Protein AF-A0A6A5RLC4-F1 (afdb_monomer)

Structure (mmCIF, N/CA/C/O backbone):
data_AF-A0A6A5RLC4-F1
#
_entry.id   AF-A0A6A5RLC4-F1
#
loop_
_atom_site.group_PDB
_atom_site.id
_atom_site.type_symbol
_atom_site.label_atom_id
_atom_site.label_alt_id
_atom_site.label_comp_id
_atom_site.label_asym_id
_atom_site.label_entity_id
_atom_site.label_seq_id
_atom_site.pdbx_PDB_ins_code
_atom_site.Cartn_x
_atom_site.Cartn_y
_atom_site.Cartn_z
_atom_site.occupancy
_atom_site.B_iso_or_equiv
_atom_site.auth_seq_id
_atom_site.auth_comp_id
_atom_site.auth_asym_id
_atom_site.auth_atom_id
_atom_site.pdbx_PDB_model_num
ATOM 1 N N . ASN A 1 1 ? 39.754 2.446 -68.067 1.00 43.38 1 ASN A N 1
ATOM 2 C CA . ASN A 1 1 ? 39.646 1.094 -67.488 1.00 43.38 1 ASN A CA 1
ATOM 3 C C . ASN A 1 1 ? 40.514 1.040 -66.242 1.00 43.38 1 ASN A C 1
ATOM 5 O O . ASN A 1 1 ? 41.717 0.990 -66.411 1.00 43.38 1 ASN A O 1
ATOM 9 N N . VAL A 1 2 ? 39.927 1.192 -65.053 1.00 42.09 2 VAL A N 1
ATOM 10 C CA . VAL A 1 2 ? 40.153 0.387 -63.834 1.00 42.09 2 VAL A CA 1
ATOM 11 C C . VAL A 1 2 ? 39.130 0.915 -62.820 1.00 42.09 2 VAL A C 1
ATOM 13 O O . VAL A 1 2 ? 39.247 2.024 -62.306 1.00 42.09 2 VAL A O 1
ATOM 16 N N . LEU A 1 3 ? 38.068 0.136 -62.619 1.00 46.50 3 LEU A N 1
ATOM 17 C CA . LEU A 1 3 ? 37.091 0.307 -61.548 1.00 46.50 3 LEU A CA 1
ATOM 18 C C . LEU A 1 3 ? 37.737 -0.162 -60.238 1.00 46.50 3 LEU A C 1
ATOM 20 O O . LEU A 1 3 ? 37.996 -1.355 -60.087 1.00 46.50 3 LEU A O 1
ATOM 24 N N . TYR A 1 4 ? 37.973 0.740 -59.285 1.00 44.47 4 TYR A N 1
ATOM 25 C CA . TYR A 1 4 ? 38.321 0.337 -57.922 1.00 44.47 4 TYR A CA 1
ATOM 26 C C . TYR A 1 4 ? 37.041 0.132 -57.109 1.00 44.47 4 TYR A C 1
ATOM 28 O O . TYR A 1 4 ? 36.315 1.069 -56.779 1.00 44.47 4 TYR A O 1
ATOM 36 N N . HIS A 1 5 ? 36.757 -1.137 -56.825 1.00 49.75 5 HIS A N 1
ATOM 37 C CA . HIS A 1 5 ? 35.692 -1.588 -55.944 1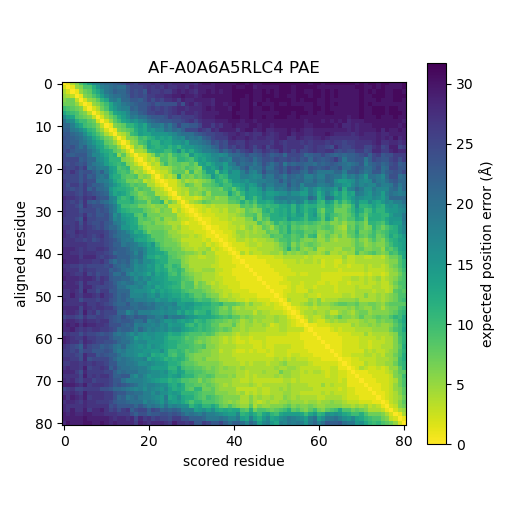.00 49.75 5 HIS A CA 1
ATOM 38 C C . HIS A 1 5 ? 36.025 -1.311 -54.465 1.00 49.75 5 HIS A C 1
ATOM 40 O O . HIS A 1 5 ? 37.067 -1.720 -53.971 1.00 49.75 5 HIS A O 1
ATOM 46 N N . ARG A 1 6 ? 35.059 -0.685 -53.778 1.00 47.16 6 ARG A N 1
ATOM 47 C CA . ARG A 1 6 ? 34.548 -0.965 -52.419 1.00 47.16 6 ARG A CA 1
ATOM 48 C C . ARG A 1 6 ? 35.557 -1.222 -51.281 1.00 47.16 6 ARG A C 1
ATOM 50 O O . ARG A 1 6 ? 36.116 -2.303 -51.165 1.00 47.16 6 ARG A O 1
ATOM 57 N N . ALA A 1 7 ? 35.539 -0.332 -50.288 1.00 44.50 7 ALA A N 1
ATOM 58 C CA . ALA A 1 7 ? 35.795 -0.679 -48.888 1.00 44.50 7 ALA A CA 1
ATOM 59 C C . ALA A 1 7 ? 34.723 -0.023 -48.002 1.00 44.50 7 ALA A C 1
ATOM 61 O O . ALA A 1 7 ? 34.904 1.060 -47.457 1.00 44.50 7 ALA A O 1
ATOM 62 N N . GLY A 1 8 ? 33.557 -0.669 -47.903 1.00 48.62 8 GLY A N 1
ATOM 63 C CA . GLY A 1 8 ? 32.597 -0.360 -46.848 1.00 48.62 8 GLY A CA 1
ATOM 64 C C . GLY A 1 8 ? 33.174 -0.873 -45.536 1.00 48.62 8 GLY A C 1
ATOM 65 O O . GLY A 1 8 ? 33.090 -2.067 -45.261 1.00 48.62 8 GLY A O 1
ATOM 66 N N . HIS A 1 9 ? 33.820 0.011 -44.781 1.00 46.22 9 HIS A N 1
ATOM 67 C CA . HIS A 1 9 ? 34.365 -0.286 -43.462 1.00 46.22 9 HIS A CA 1
ATOM 68 C C . HIS A 1 9 ? 33.194 -0.468 -42.483 1.00 46.22 9 HIS A C 1
ATOM 70 O O . HIS A 1 9 ? 32.678 0.481 -41.904 1.00 46.22 9 HIS A O 1
ATOM 76 N N . ILE A 1 10 ? 32.727 -1.708 -42.357 1.00 52.16 10 ILE A N 1
ATOM 77 C CA . ILE A 1 10 ? 31.806 -2.165 -41.312 1.00 52.16 10 ILE A CA 1
ATOM 78 C C . ILE A 1 10 ? 32.573 -2.285 -39.992 1.00 52.16 10 ILE A C 1
ATOM 80 O O . ILE A 1 10 ? 32.921 -3.367 -39.534 1.00 52.16 10 ILE A O 1
ATOM 84 N N . THR A 1 11 ? 32.829 -1.145 -39.371 1.00 56.78 11 THR A N 1
ATOM 85 C CA . THR A 1 11 ? 32.819 -1.037 -37.911 1.00 56.78 11 THR A CA 1
ATOM 86 C C . THR A 1 11 ? 31.396 -0.528 -37.642 1.00 56.78 11 THR A C 1
ATOM 88 O O . THR A 1 11 ? 31.044 0.524 -38.149 1.00 56.78 11 THR A O 1
ATOM 91 N N . GLU A 1 12 ? 30.438 -1.232 -37.039 1.00 54.75 12 GLU A N 1
ATOM 92 C CA . GLU A 1 12 ? 30.379 -1.591 -35.623 1.00 54.75 12 GLU A CA 1
ATOM 93 C C . GLU A 1 12 ? 29.157 -2.519 -35.371 1.00 54.75 12 GLU A C 1
ATOM 95 O O . GLU A 1 12 ? 28.035 -2.028 -35.272 1.00 54.75 12 GLU A O 1
ATOM 100 N N . PRO A 1 13 ? 29.311 -3.846 -35.215 1.00 54.00 13 PRO A N 1
ATOM 101 C CA . PRO A 1 13 ? 28.223 -4.678 -34.684 1.00 54.00 13 PRO A CA 1
ATOM 102 C C . PRO A 1 13 ? 28.218 -4.740 -33.142 1.00 54.00 13 PRO A C 1
ATOM 104 O O . PRO A 1 13 ? 27.184 -4.999 -32.535 1.00 54.00 13 PRO A O 1
ATOM 107 N N . VAL A 1 14 ? 29.352 -4.462 -32.482 1.00 52.03 14 VAL A N 1
ATOM 108 C CA . VAL A 1 14 ? 29.496 -4.601 -31.016 1.00 52.03 14 VAL A CA 1
ATOM 109 C C . VAL A 1 14 ? 28.799 -3.481 -30.234 1.00 52.03 14 VAL A C 1
ATOM 111 O O . VAL A 1 14 ? 28.192 -3.761 -29.201 1.00 52.03 14 VAL A O 1
ATOM 114 N N . LYS A 1 15 ? 28.834 -2.229 -30.719 1.00 52.81 15 LYS A N 1
ATOM 115 C CA . LYS A 1 15 ? 28.189 -1.105 -30.019 1.00 52.81 15 LYS A CA 1
ATOM 116 C C . LYS A 1 15 ? 26.669 -1.209 -30.017 1.00 52.81 15 LYS A C 1
ATOM 118 O O . LYS A 1 15 ? 26.068 -0.984 -28.980 1.00 52.81 15 LYS A O 1
ATOM 123 N N . ILE A 1 16 ? 26.055 -1.633 -31.123 1.00 53.47 16 ILE A N 1
ATOM 124 C CA . ILE A 1 16 ? 24.589 -1.727 -31.230 1.00 53.47 16 ILE A CA 1
ATOM 125 C C . ILE A 1 16 ? 24.027 -2.737 -30.217 1.00 53.47 16 ILE A C 1
ATOM 127 O O . ILE A 1 16 ? 23.027 -2.455 -29.559 1.00 53.47 16 ILE A O 1
ATOM 131 N N . CYS A 1 17 ? 24.698 -3.878 -30.024 1.00 52.28 17 CYS A N 1
ATOM 132 C CA . CYS A 1 17 ? 24.290 -4.865 -29.022 1.00 52.28 17 CYS A CA 1
ATOM 133 C C . CYS A 1 17 ? 24.454 -4.349 -27.580 1.00 52.28 17 CYS A C 1
ATOM 135 O O . CYS A 1 17 ? 23.607 -4.627 -26.733 1.00 52.28 17 CYS A O 1
ATOM 137 N N . GLN A 1 18 ? 25.515 -3.586 -27.290 1.00 55.62 18 GLN A N 1
ATOM 138 C CA . GLN A 1 18 ? 25.727 -2.99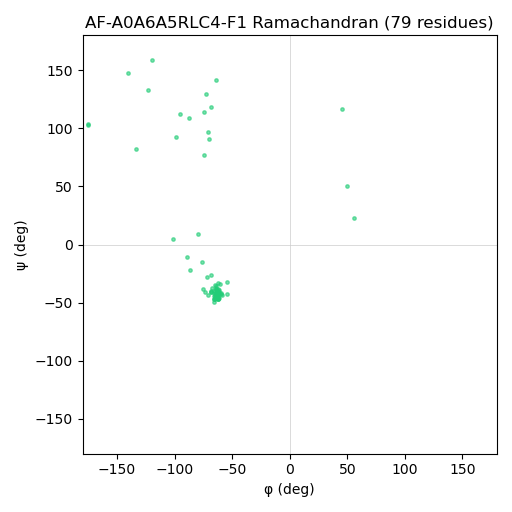0 -25.965 1.00 55.62 18 GLN A CA 1
ATOM 139 C C . GLN A 1 18 ? 24.745 -1.852 -25.674 1.00 55.62 18 GLN A C 1
ATOM 141 O O . GLN A 1 18 ? 24.168 -1.827 -24.591 1.00 55.62 18 GLN A O 1
ATOM 146 N N . ASP A 1 19 ? 24.494 -0.960 -26.632 1.00 59.12 19 ASP A N 1
ATOM 147 C CA . ASP A 1 19 ? 23.527 0.132 -26.487 1.00 59.12 19 ASP A CA 1
ATOM 148 C C . ASP A 1 19 ? 22.102 -0.389 -26.282 1.00 59.12 19 ASP A C 1
ATOM 150 O O . ASP A 1 19 ? 21.386 0.107 -25.412 1.00 59.12 19 ASP A O 1
ATOM 154 N N . GLN A 1 20 ? 21.693 -1.437 -27.006 1.00 59.28 20 GLN A N 1
ATOM 155 C CA . GLN A 1 20 ? 20.381 -2.063 -26.807 1.00 59.28 20 GLN A CA 1
ATOM 156 C C . GLN A 1 20 ? 20.260 -2.737 -25.438 1.00 59.28 20 GLN A C 1
ATOM 158 O O . GLN A 1 20 ? 19.231 -2.595 -24.776 1.00 59.28 20 GLN A O 1
ATOM 163 N N . HIS A 1 21 ? 21.303 -3.436 -24.986 1.00 60.62 21 HIS A N 1
ATOM 164 C CA . HIS A 1 21 ? 21.284 -4.097 -23.684 1.00 60.62 21 HIS A CA 1
ATOM 165 C C . HIS A 1 21 ? 21.285 -3.082 -22.531 1.00 60.62 21 HIS A C 1
ATOM 167 O O . HIS A 1 21 ? 20.508 -3.220 -21.586 1.00 60.62 21 HIS A O 1
ATOM 173 N N . ASN A 1 22 ? 22.074 -2.010 -22.645 1.00 63.50 22 ASN A N 1
ATOM 174 C CA . ASN A 1 22 ? 22.094 -0.916 -21.674 1.00 63.50 22 ASN A CA 1
ATOM 175 C C . ASN A 1 22 ? 20.767 -0.146 -21.657 1.00 63.50 22 ASN A C 1
ATOM 177 O O . ASN A 1 22 ? 20.261 0.166 -20.581 1.00 63.50 22 ASN A O 1
ATOM 181 N N . SER A 1 23 ? 20.167 0.096 -22.827 1.00 62.38 23 SER A N 1
ATOM 182 C CA . SER A 1 23 ? 18.851 0.735 -22.947 1.00 62.38 23 SER A CA 1
ATOM 183 C C . SER A 1 23 ? 17.754 -0.114 -22.308 1.00 62.38 23 SER A C 1
ATOM 185 O O . SER A 1 23 ? 16.964 0.405 -21.526 1.00 62.38 23 SER A O 1
ATOM 187 N N . ALA A 1 24 ? 17.738 -1.427 -22.560 1.00 64.00 24 ALA A N 1
ATOM 188 C CA . ALA A 1 24 ? 16.771 -2.339 -21.951 1.00 64.00 24 ALA A CA 1
ATOM 189 C C . ALA A 1 24 ? 16.926 -2.411 -20.422 1.00 64.00 24 ALA A C 1
ATOM 191 O O . ALA A 1 24 ? 15.929 -2.362 -19.701 1.00 64.00 24 ALA A O 1
ATOM 192 N N . LEU A 1 25 ? 18.160 -2.469 -19.908 1.00 61.81 25 LEU A N 1
ATOM 193 C CA . LEU A 1 25 ? 18.433 -2.430 -18.466 1.00 61.81 25 LEU A CA 1
ATOM 194 C C . LEU A 1 25 ? 17.989 -1.105 -17.834 1.00 61.81 25 LEU A C 1
ATOM 196 O O . LEU A 1 25 ? 17.365 -1.115 -16.771 1.00 61.81 25 LEU A O 1
ATOM 200 N N . HIS A 1 26 ? 18.253 0.028 -18.491 1.00 64.81 26 HIS A N 1
ATOM 201 C CA . HIS A 1 26 ? 17.776 1.336 -18.040 1.00 64.81 26 HIS A CA 1
ATOM 202 C C . HIS A 1 26 ? 16.247 1.420 -18.047 1.00 64.81 26 HIS A C 1
ATOM 204 O O . HIS A 1 26 ? 15.671 1.847 -17.050 1.00 64.81 26 HIS A O 1
ATOM 210 N N . SER A 1 27 ? 15.579 0.962 -19.108 1.00 66.25 27 SER A N 1
ATOM 211 C CA . SER A 1 27 ? 14.115 0.957 -19.186 1.00 66.25 27 SER A CA 1
ATOM 212 C C . SER A 1 27 ? 13.485 0.062 -18.120 1.00 66.25 27 SER A C 1
ATOM 214 O O . SER A 1 27 ? 12.563 0.498 -17.438 1.00 66.25 27 SER A O 1
ATOM 216 N N . MET A 1 28 ? 14.012 -1.145 -17.892 1.00 69.25 28 MET A N 1
ATOM 217 C CA . MET A 1 28 ? 13.527 -2.020 -16.816 1.00 69.25 28 MET A CA 1
ATOM 218 C C . MET A 1 28 ? 13.761 -1.407 -15.430 1.00 69.25 28 MET A C 1
ATOM 220 O O . MET A 1 28 ? 12.889 -1.490 -14.565 1.00 69.25 28 MET A O 1
ATOM 224 N N . SER A 1 29 ? 14.909 -0.756 -15.218 1.00 72.25 29 SER A N 1
ATOM 225 C CA . SER A 1 29 ? 15.215 -0.040 -13.974 1.00 72.25 29 SER A CA 1
ATOM 226 C C . SER A 1 29 ? 14.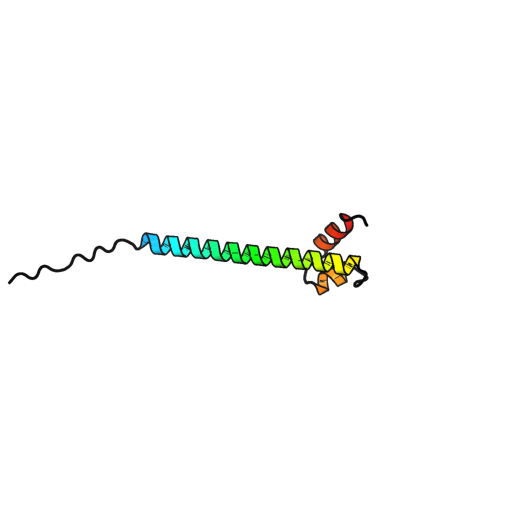257 1.137 -13.743 1.00 72.25 29 SER A C 1
ATOM 228 O O . SER A 1 29 ? 13.743 1.303 -12.636 1.00 72.25 29 SER A O 1
ATOM 230 N N . GLN A 1 30 ? 13.940 1.904 -14.791 1.00 70.50 30 GLN A N 1
ATOM 231 C CA . GLN A 1 30 ? 12.963 2.997 -14.745 1.00 70.50 30 GLN A CA 1
ATOM 232 C C . GLN A 1 30 ? 11.548 2.484 -14.471 1.00 70.50 30 GLN A C 1
ATOM 234 O O . GLN A 1 30 ? 10.892 2.970 -13.555 1.00 70.50 30 GLN A O 1
ATOM 239 N N . GLN A 1 31 ? 11.107 1.440 -15.174 1.00 74.19 31 GLN A N 1
ATOM 240 C CA . GLN A 1 31 ? 9.808 0.816 -14.921 1.00 74.19 31 GLN A CA 1
ATOM 241 C C . GLN A 1 31 ? 9.710 0.292 -13.488 1.00 74.19 31 GLN A C 1
ATOM 243 O O . GLN A 1 31 ? 8.694 0.490 -12.826 1.00 74.19 31 GLN A O 1
ATOM 248 N N . HIS A 1 32 ? 10.769 -0.343 -12.982 1.00 75.06 32 HIS A N 1
ATOM 249 C CA . HIS A 1 32 ? 10.823 -0.806 -11.600 1.00 75.06 32 HIS A CA 1
ATOM 250 C C . HIS A 1 32 ? 10.776 0.363 -10.604 1.00 75.06 32 HIS A C 1
ATOM 252 O O . HIS A 1 32 ? 10.096 0.270 -9.580 1.00 75.06 32 HIS A O 1
ATOM 258 N N . HIS A 1 33 ? 11.444 1.476 -10.914 1.00 71.38 33 HIS A N 1
ATOM 259 C CA . HIS A 1 33 ? 11.389 2.699 -10.120 1.00 71.38 33 HIS A CA 1
ATOM 260 C C . HIS A 1 33 ? 9.971 3.282 -10.067 1.00 71.38 33 HIS A C 1
ATOM 262 O O . HIS A 1 33 ? 9.469 3.556 -8.975 1.00 71.38 33 HIS A O 1
ATOM 268 N N . ASP A 1 34 ? 9.290 3.387 -11.207 1.00 74.12 34 ASP A N 1
ATOM 269 C CA . ASP A 1 34 ? 7.913 3.881 -11.285 1.00 74.12 34 ASP A CA 1
ATOM 270 C C . ASP A 1 34 ? 6.938 2.971 -10.533 1.00 74.12 34 ASP A C 1
ATOM 272 O O . ASP A 1 34 ? 6.087 3.445 -9.775 1.00 74.12 34 ASP A O 1
ATOM 276 N N . LEU A 1 35 ? 7.100 1.650 -10.654 1.00 76.75 35 LEU A N 1
ATOM 277 C CA . LEU A 1 35 ? 6.298 0.671 -9.916 1.00 76.75 35 LEU A CA 1
ATOM 278 C C . LEU A 1 35 ? 6.504 0.807 -8.401 1.00 76.75 35 LEU A C 1
ATOM 280 O O . LEU A 1 35 ? 5.540 0.755 -7.630 1.00 76.75 35 LEU A O 1
ATOM 284 N N . LEU A 1 36 ? 7.747 1.045 -7.968 1.00 76.00 36 LEU A N 1
ATOM 285 C CA . LEU A 1 36 ? 8.095 1.326 -6.575 1.00 76.00 36 LEU A CA 1
ATOM 286 C C . LEU A 1 36 ? 7.485 2.639 -6.078 1.00 76.00 36 LEU A C 1
ATOM 288 O O . LEU A 1 36 ? 6.954 2.667 -4.964 1.00 76.00 36 LEU A O 1
ATOM 292 N N . LEU A 1 37 ? 7.537 3.710 -6.872 1.00 76.38 37 LEU A N 1
ATOM 293 C CA . LEU A 1 37 ? 6.920 4.996 -6.538 1.00 76.38 37 LEU A CA 1
ATOM 294 C C . LEU A 1 37 ? 5.402 4.856 -6.406 1.00 76.38 37 LEU A C 1
ATOM 296 O O . LEU A 1 37 ? 4.831 5.269 -5.394 1.00 76.38 37 LEU A O 1
ATOM 300 N N . GLN A 1 38 ? 4.756 4.184 -7.359 1.00 78.62 38 GLN A N 1
ATOM 301 C CA . GLN A 1 38 ? 3.324 3.900 -7.303 1.00 78.62 38 GLN A CA 1
ATOM 302 C C . GLN A 1 38 ? 2.951 3.033 -6.098 1.00 78.62 38 GLN A C 1
ATOM 304 O O . GLN A 1 38 ? 1.908 3.248 -5.478 1.00 78.62 38 GLN A O 1
ATOM 309 N N . HIS A 1 39 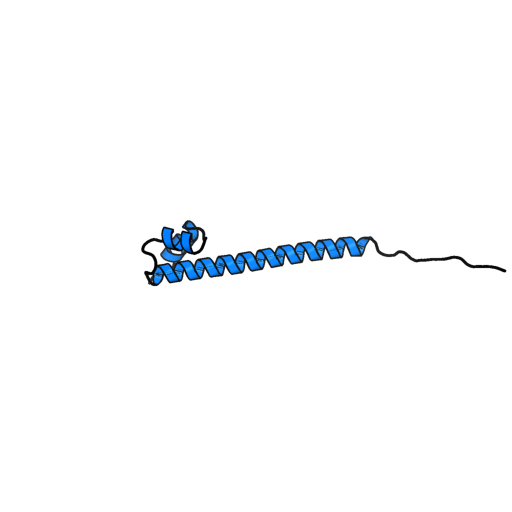? 3.771 2.039 -5.750 1.00 80.94 39 HIS A N 1
ATOM 310 C CA . HIS A 1 39 ? 3.524 1.196 -4.581 1.00 80.94 39 HIS A CA 1
ATOM 311 C C . HIS A 1 39 ? 3.693 1.979 -3.270 1.00 80.94 39 HIS A C 1
ATOM 313 O O . HIS A 1 39 ? 2.869 1.850 -2.363 1.00 80.94 39 HIS A O 1
ATOM 319 N N . LYS A 1 40 ? 4.713 2.845 -3.176 1.00 79.62 40 LYS A N 1
ATOM 320 C CA . LYS A 1 40 ? 4.910 3.742 -2.024 1.00 79.62 40 LYS A CA 1
ATOM 321 C C . LYS A 1 40 ? 3.750 4.728 -1.868 1.00 79.62 40 LYS A C 1
ATOM 323 O O . LYS A 1 40 ? 3.263 4.883 -0.748 1.00 79.62 40 LYS A O 1
ATOM 328 N N . GLY A 1 41 ? 3.288 5.330 -2.967 1.00 86.81 41 GLY A N 1
ATOM 329 C CA . GLY A 1 41 ? 2.150 6.253 -2.978 1.00 86.81 41 GLY A CA 1
ATOM 330 C C . GLY A 1 41 ? 0.850 5.582 -2.534 1.00 86.81 41 GLY A C 1
ATOM 331 O O . GLY A 1 41 ? 0.174 6.083 -1.637 1.00 86.81 41 GLY A O 1
ATOM 332 N N . ARG A 1 42 ? 0.545 4.390 -3.066 1.00 86.88 42 ARG A N 1
ATOM 333 C CA . ARG A 1 42 ? -0.624 3.595 -2.647 1.00 86.88 42 ARG A CA 1
ATOM 334 C C . ARG A 1 42 ? -0.582 3.224 -1.168 1.00 86.88 42 ARG A C 1
ATOM 336 O O . ARG A 1 42 ? -1.591 3.342 -0.483 1.00 86.88 42 ARG A O 1
ATOM 343 N N . LEU A 1 43 ? 0.586 2.830 -0.655 1.00 86.56 43 LEU A N 1
ATOM 344 C CA . LEU A 1 43 ? 0.749 2.475 0.757 1.00 86.56 43 LEU A CA 1
ATOM 345 C C . LEU A 1 43 ? 0.532 3.684 1.680 1.00 86.56 43 LEU A C 1
ATOM 347 O O . LEU A 1 43 ? 0.007 3.533 2.779 1.00 86.56 43 LEU A O 1
ATOM 351 N N . GLN A 1 44 ? 0.925 4.878 1.238 1.00 86.69 44 GLN A N 1
ATOM 352 C CA . GLN A 1 44 ? 0.737 6.119 1.987 1.00 86.69 44 GLN A CA 1
ATOM 353 C C . GLN A 1 44 ? -0.728 6.582 1.972 1.00 86.69 44 GLN A C 1
ATOM 355 O O . GLN A 1 44 ? -1.256 6.958 3.016 1.00 86.69 44 GLN A O 1
ATOM 360 N N . LEU A 1 45 ? -1.410 6.471 0.828 1.00 86.94 45 LEU A N 1
ATOM 361 C CA . LEU A 1 45 ? -2.848 6.740 0.718 1.00 86.94 45 LEU A CA 1
ATOM 362 C C . LEU A 1 45 ? -3.680 5.775 1.567 1.00 86.94 45 LEU A C 1
ATOM 364 O O . LEU A 1 45 ? -4.577 6.211 2.282 1.00 86.94 45 LEU A O 1
ATOM 368 N N . ALA A 1 46 ? -3.345 4.484 1.549 1.00 87.12 46 ALA A N 1
ATOM 369 C CA . ALA A 1 46 ? -4.010 3.477 2.369 1.00 87.12 46 ALA A CA 1
ATOM 370 C C . ALA A 1 46 ? -3.856 3.759 3.871 1.00 87.12 46 ALA A C 1
ATOM 372 O O . ALA A 1 46 ? -4.819 3.638 4.629 1.00 87.12 46 ALA A O 1
ATOM 373 N N . LEU A 1 47 ? -2.660 4.183 4.294 1.00 86.56 47 LEU A N 1
ATOM 374 C CA . LEU A 1 47 ? -2.399 4.582 5.675 1.00 86.56 47 LEU A CA 1
ATOM 375 C C . LEU A 1 47 ? -3.215 5.822 6.060 1.00 86.56 47 LEU A C 1
ATOM 377 O O . LEU A 1 47 ? -3.836 5.848 7.118 1.00 86.56 47 LEU A O 1
ATOM 381 N N . GLN A 1 48 ? -3.267 6.829 5.187 1.00 86.69 48 GLN A N 1
ATOM 382 C CA . GLN A 1 48 ? -4.066 8.030 5.421 1.00 86.69 48 GLN A CA 1
ATOM 383 C C . GLN A 1 48 ? -5.565 7.708 5.500 1.00 86.69 48 GLN A C 1
ATOM 385 O O . GLN A 1 48 ? -6.261 8.225 6.373 1.00 86.69 48 GLN A O 1
ATOM 390 N N . ALA A 1 49 ? -6.074 6.839 4.626 1.00 86.00 49 ALA A N 1
ATOM 391 C CA . ALA A 1 49 ? -7.473 6.420 4.641 1.00 86.00 49 ALA A CA 1
ATOM 392 C C . ALA A 1 49 ? -7.832 5.665 5.933 1.00 86.00 49 ALA A C 1
ATOM 394 O O . ALA A 1 49 ? -8.908 5.866 6.498 1.00 86.00 49 ALA A O 1
ATOM 395 N N . TYR A 1 50 ? -6.908 4.849 6.445 1.00 84.06 50 TYR A N 1
ATOM 396 C CA . TYR A 1 50 ? -7.052 4.222 7.755 1.00 84.06 50 TYR A CA 1
ATOM 397 C C . TYR A 1 50 ? -7.036 5.257 8.897 1.00 84.06 50 TYR A C 1
ATOM 399 O O . TYR A 1 50 ? -7.960 5.289 9.707 1.00 84.06 50 TYR A O 1
ATOM 407 N N . ASN A 1 51 ? -6.058 6.169 8.918 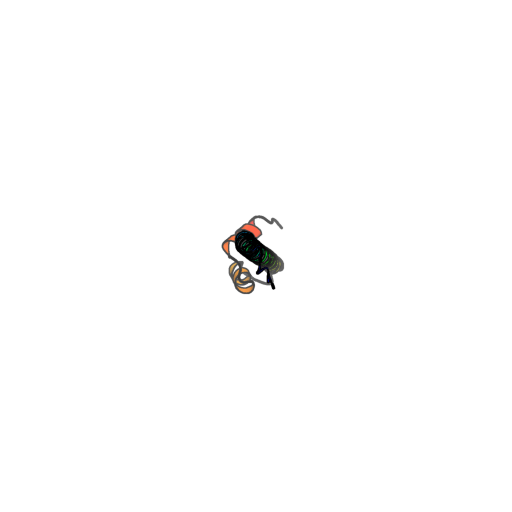1.00 83.12 51 ASN A N 1
ATOM 408 C CA . ASN A 1 51 ? -5.936 7.204 9.955 1.00 83.12 51 ASN A CA 1
ATOM 409 C C . ASN A 1 51 ? -7.134 8.168 9.982 1.00 83.12 51 ASN A C 1
ATOM 411 O O . ASN A 1 51 ? -7.558 8.613 11.044 1.00 83.12 51 ASN A O 1
ATOM 415 N N . THR A 1 52 ? -7.728 8.450 8.821 1.00 85.62 52 THR A N 1
ATOM 416 C CA . THR A 1 52 ? -8.948 9.268 8.688 1.00 85.62 52 THR A CA 1
ATOM 417 C C . THR A 1 52 ? -10.236 8.494 9.000 1.00 85.62 52 THR A C 1
ATOM 419 O O . THR A 1 52 ? -11.329 9.008 8.779 1.00 85.62 52 THR A O 1
ATOM 422 N N . ARG A 1 53 ? -10.123 7.266 9.532 1.00 83.75 53 ARG A N 1
ATOM 423 C CA . ARG A 1 53 ? -11.228 6.352 9.871 1.00 83.75 53 ARG A CA 1
ATOM 424 C C . ARG A 1 53 ? -12.171 6.023 8.707 1.00 83.75 53 ARG A C 1
ATOM 426 O O . ARG A 1 53 ? -13.298 5.595 8.945 1.00 83.75 53 ARG A O 1
ATOM 433 N N . GLN A 1 54 ? -11.720 6.153 7.457 1.00 84.44 54 GLN A N 1
ATOM 434 C CA . GLN A 1 54 ? -12.504 5.707 6.295 1.00 84.44 54 GLN A CA 1
ATOM 435 C C . GLN A 1 54 ? -12.633 4.179 6.251 1.00 84.44 54 GLN A C 1
ATOM 437 O O . GLN A 1 54 ? -13.605 3.651 5.720 1.00 84.44 54 GLN A O 1
ATOM 442 N N . PHE A 1 55 ? -11.672 3.466 6.846 1.00 84.44 55 PHE A N 1
ATOM 443 C CA . PHE A 1 55 ? -11.691 2.014 6.981 1.00 84.44 55 PHE A CA 1
ATOM 444 C C . PHE A 1 55 ? -11.580 1.610 8.450 1.00 84.44 55 PHE A C 1
ATOM 446 O O . PHE A 1 55 ? -10.710 2.091 9.170 1.00 84.44 55 PHE A O 1
ATOM 453 N N . GLN A 1 56 ? -12.435 0.680 8.882 1.00 79.75 56 GLN A N 1
ATOM 454 C CA . GLN A 1 56 ? -12.446 0.161 10.257 1.00 79.75 56 GLN A CA 1
ATOM 455 C C . GLN A 1 56 ? -11.311 -0.834 10.539 1.00 79.75 56 GLN A C 1
ATOM 457 O O . GLN A 1 56 ? -11.036 -1.152 11.692 1.00 79.75 56 GLN A O 1
ATOM 462 N N . SER A 1 57 ? -10.651 -1.346 9.4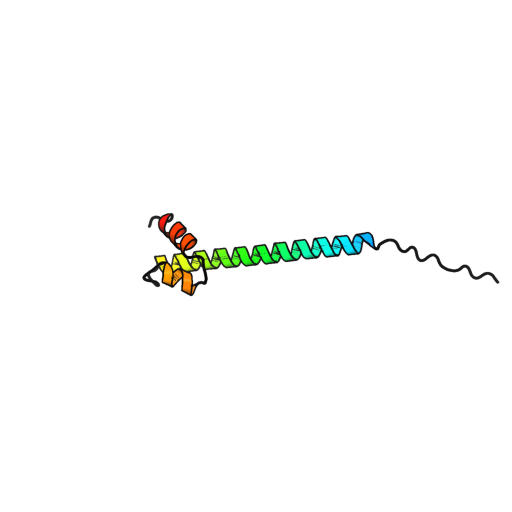98 1.00 81.69 57 SER A N 1
ATOM 463 C CA . SER A 1 57 ? -9.564 -2.308 9.635 1.00 81.69 57 SER A CA 1
ATOM 464 C C . SER A 1 57 ? -8.435 -2.033 8.647 1.00 81.69 57 SER A C 1
ATOM 466 O O . SER A 1 57 ? -8.658 -1.629 7.502 1.00 81.69 57 SER A O 1
ATOM 468 N N . HIS A 1 58 ? -7.209 -2.337 9.078 1.00 81.19 58 HIS A N 1
ATOM 469 C CA . HIS A 1 58 ? -6.026 -2.361 8.215 1.00 81.19 58 HIS A CA 1
ATOM 470 C C . HIS A 1 58 ? -6.222 -3.274 6.998 1.00 81.19 58 HIS A C 1
ATOM 472 O O . HIS A 1 58 ? -5.689 -3.002 5.928 1.00 81.19 58 HIS A O 1
ATOM 478 N N . TRP A 1 59 ? -6.996 -4.353 7.157 1.00 81.12 59 TRP A N 1
ATOM 479 C CA . TRP A 1 59 ? -7.279 -5.308 6.089 1.00 81.12 59 TRP A CA 1
ATOM 480 C C . TRP A 1 59 ? -8.095 -4.671 4.965 1.00 81.12 59 TRP A C 1
ATOM 482 O O . TRP A 1 59 ? -7.717 -4.768 3.800 1.00 81.12 59 TRP A O 1
ATOM 492 N N . ALA A 1 60 ? -9.161 -3.947 5.319 1.00 84.31 60 ALA A N 1
ATOM 493 C CA . ALA A 1 60 ? -10.011 -3.266 4.349 1.00 84.31 60 ALA A CA 1
ATOM 494 C C . ALA A 1 60 ? -9.250 -2.161 3.599 1.00 84.31 60 ALA A C 1
ATOM 496 O O . ALA A 1 60 ? -9.346 -2.075 2.376 1.00 84.31 60 ALA A O 1
ATOM 497 N N . ALA A 1 61 ? -8.427 -1.376 4.303 1.00 85.31 61 ALA A N 1
ATOM 498 C CA . ALA A 1 61 ? -7.574 -0.372 3.668 1.00 85.31 61 ALA A CA 1
ATOM 499 C C . ALA A 1 61 ? -6.516 -1.015 2.750 1.00 85.31 61 ALA A C 1
ATOM 501 O O . ALA A 1 61 ? -6.312 -0.576 1.622 1.00 85.31 61 ALA A O 1
ATOM 502 N N . ALA A 1 62 ? -5.861 -2.091 3.189 1.00 87.00 62 ALA A N 1
ATOM 503 C CA . ALA A 1 62 ? -4.862 -2.779 2.375 1.00 87.00 62 ALA A CA 1
ATOM 504 C C . ALA A 1 62 ? -5.462 -3.358 1.082 1.00 87.00 62 ALA A C 1
ATOM 506 O O . ALA A 1 62 ? -4.873 -3.206 0.009 1.00 87.00 62 ALA A O 1
ATOM 507 N N . ALA A 1 63 ? -6.651 -3.959 1.175 1.00 87.12 63 ALA A N 1
ATOM 508 C CA . ALA A 1 63 ? -7.381 -4.488 0.030 1.00 87.12 63 ALA A CA 1
ATOM 509 C C . ALA A 1 63 ? -7.822 -3.378 -0.939 1.00 87.12 63 ALA A C 1
ATOM 511 O O . ALA A 1 63 ? -7.590 -3.497 -2.141 1.00 87.12 63 ALA A O 1
ATOM 512 N N . ALA A 1 64 ? -8.383 -2.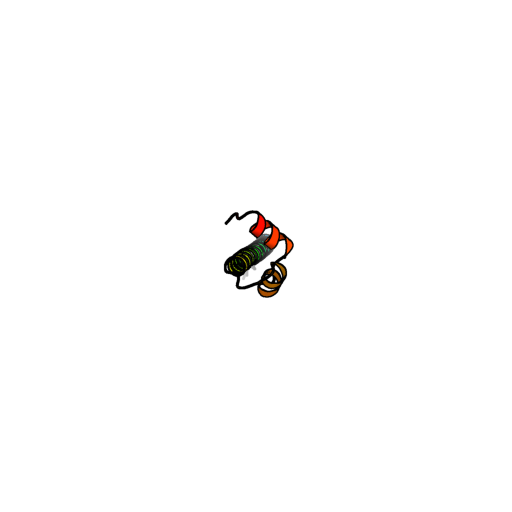274 -0.429 1.00 87.62 64 ALA A N 1
ATOM 513 C CA . ALA A 1 64 ? -8.881 -1.172 -1.258 1.00 87.62 64 ALA A CA 1
ATOM 514 C C . ALA A 1 64 ? -7.781 -0.519 -2.113 1.00 87.62 64 ALA A C 1
ATOM 516 O O . ALA A 1 64 ? -8.027 -0.108 -3.244 1.00 87.62 64 ALA A O 1
ATOM 517 N N . PHE A 1 65 ? -6.554 -0.456 -1.592 1.00 85.44 65 PHE A N 1
ATOM 518 C CA . PHE A 1 65 ? -5.414 0.151 -2.285 1.00 85.44 65 PHE A CA 1
ATOM 519 C C . PHE A 1 65 ? -4.462 -0.872 -2.928 1.00 85.44 65 PHE A C 1
ATOM 521 O O . PHE A 1 65 ? -3.434 -0.480 -3.486 1.00 85.44 65 PHE A O 1
ATOM 528 N N . ASN A 1 66 ? -4.799 -2.168 -2.882 1.00 87.75 66 ASN A N 1
ATOM 529 C CA . ASN A 1 66 ? -3.976 -3.278 -3.371 1.00 87.75 66 ASN A CA 1
ATOM 530 C C . ASN A 1 66 ? -2.524 -3.222 -2.849 1.00 87.75 66 ASN A C 1
ATOM 532 O O . ASN A 1 66 ? -1.552 -3.249 -3.614 1.00 87.75 66 ASN A O 1
ATOM 536 N N . VAL A 1 67 ? -2.376 -3.074 -1.531 1.00 85.56 67 VAL A N 1
ATOM 537 C CA . VAL A 1 67 ? -1.079 -3.007 -0.846 1.00 85.56 67 VAL A CA 1
ATOM 538 C C . VAL A 1 67 ? -0.922 -4.132 0.165 1.00 85.56 67 VAL A C 1
ATOM 540 O O . VAL A 1 67 ? -1.886 -4.728 0.635 1.00 85.56 67 VAL A O 1
ATOM 543 N N . ASN A 1 68 ? 0.325 -4.433 0.522 1.00 86.69 68 ASN A N 1
ATOM 544 C CA . ASN A 1 68 ? 0.610 -5.482 1.488 1.00 86.69 68 ASN A CA 1
ATOM 545 C C . ASN A 1 68 ? 0.125 -5.071 2.891 1.00 86.69 68 ASN A C 1
ATOM 547 O O . ASN A 1 68 ? 0.624 -4.104 3.471 1.00 86.69 68 ASN A O 1
ATOM 551 N N . GLN A 1 69 ? -0.810 -5.846 3.444 1.00 83.88 69 GLN A N 1
ATOM 552 C CA . GLN A 1 69 ? -1.389 -5.618 4.769 1.00 83.88 69 GLN A CA 1
ATOM 553 C C . GLN A 1 69 ? -0.328 -5.524 5.870 1.00 83.88 69 GLN A C 1
ATOM 555 O O . GLN A 1 69 ? -0.421 -4.653 6.732 1.00 83.88 69 GLN A O 1
ATOM 560 N N . ARG A 1 70 ? 0.682 -6.400 5.849 1.00 85.19 70 ARG A N 1
ATOM 561 C CA . ARG A 1 70 ? 1.725 -6.441 6.878 1.00 85.19 70 ARG A CA 1
ATOM 562 C C . ARG A 1 70 ? 2.497 -5.125 6.916 1.00 85.19 70 ARG A C 1
ATOM 564 O O . ARG A 1 70 ? 2.623 -4.532 7.979 1.00 85.19 70 ARG A O 1
ATOM 571 N N . ARG A 1 71 ? 2.899 -4.609 5.747 1.00 82.25 71 ARG A N 1
ATOM 572 C CA . ARG A 1 71 ? 3.570 -3.300 5.637 1.00 82.25 71 ARG A CA 1
ATOM 573 C C . ARG A 1 71 ? 2.684 -2.135 6.065 1.00 82.25 71 ARG A C 1
ATOM 575 O O . ARG A 1 71 ? 3.191 -1.164 6.622 1.00 82.25 71 ARG A O 1
ATOM 582 N N . LEU A 1 72 ? 1.383 -2.203 5.780 1.00 82.62 72 LEU A N 1
ATOM 583 C CA . LEU A 1 72 ? 0.431 -1.183 6.218 1.00 82.62 72 LEU A CA 1
ATOM 584 C C . LEU A 1 72 ? 0.305 -1.178 7.747 1.00 82.62 72 LEU A C 1
ATOM 586 O O . LEU A 1 72 ? 0.395 -0.118 8.356 1.00 82.62 72 LEU A O 1
ATOM 590 N N . SER A 1 73 ? 0.158 -2.357 8.356 1.00 82.00 73 SER A N 1
ATOM 591 C CA . SER A 1 73 ? 0.078 -2.517 9.810 1.00 82.00 73 SER A CA 1
ATOM 592 C C . SER A 1 73 ? 1.362 -2.058 10.496 1.00 82.00 73 SER A C 1
ATOM 594 O O . SER A 1 73 ? 1.296 -1.316 11.465 1.00 82.00 73 SER A O 1
ATOM 596 N N . GLU A 1 74 ? 2.530 -2.443 9.972 1.00 85.00 74 GLU A N 1
ATOM 597 C CA . GLU A 1 74 ? 3.827 -1.994 10.487 1.00 85.00 74 GLU A CA 1
ATOM 598 C C . GLU A 1 74 ? 3.943 -0.465 10.435 1.00 85.00 74 GLU A C 1
ATOM 600 O O . GLU A 1 74 ? 4.364 0.148 11.413 1.00 85.00 74 GLU A O 1
ATOM 605 N N . ARG A 1 75 ? 3.528 0.180 9.335 1.00 81.06 75 ARG A N 1
ATOM 606 C CA . ARG A 1 75 ? 3.528 1.649 9.241 1.00 81.06 75 ARG A CA 1
ATOM 607 C C . ARG A 1 75 ? 2.546 2.303 10.203 1.00 81.06 75 ARG A C 1
A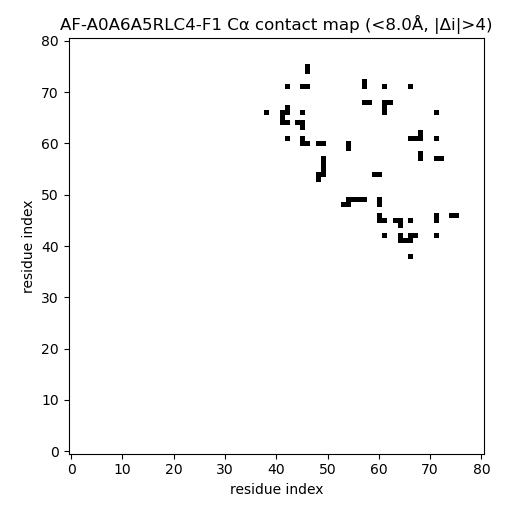TOM 609 O O . ARG A 1 75 ? 2.938 3.263 10.850 1.00 81.06 75 ARG A O 1
ATOM 616 N N . ALA A 1 76 ? 1.328 1.780 10.320 1.00 76.75 76 ALA A N 1
ATOM 617 C CA . ALA A 1 76 ? 0.321 2.300 11.242 1.00 76.75 76 ALA A CA 1
ATOM 618 C C . ALA A 1 76 ? 0.762 2.190 12.707 1.00 76.75 76 ALA A C 1
ATOM 620 O O . ALA A 1 76 ? 0.546 3.118 13.477 1.00 76.75 76 ALA A O 1
ATOM 621 N N . SER A 1 77 ? 1.441 1.101 13.082 1.00 76.88 77 SER A N 1
ATOM 622 C CA . SER A 1 77 ? 2.002 0.931 14.426 1.00 76.88 77 SER A CA 1
ATOM 623 C C . SER A 1 77 ? 3.217 1.826 14.706 1.00 76.88 77 SER A C 1
ATOM 625 O O . SER A 1 77 ? 3.457 2.157 15.861 1.00 76.88 77 SER A O 1
ATOM 627 N N . ASN A 1 78 ? 3.985 2.212 13.679 1.00 72.06 78 ASN A N 1
ATOM 628 C CA . ASN A 1 78 ? 5.165 3.080 13.820 1.00 72.06 78 ASN A CA 1
ATOM 629 C C . ASN A 1 78 ? 4.856 4.584 13.724 1.00 72.06 78 ASN A C 1
ATOM 631 O O . ASN A 1 78 ? 5.732 5.395 14.016 1.00 72.06 78 ASN A O 1
ATOM 635 N N . THR A 1 79 ? 3.647 4.977 13.317 1.00 59.66 79 THR A N 1
ATOM 636 C CA . THR A 1 79 ? 3.169 6.363 13.405 1.00 59.66 79 THR A CA 1
ATOM 637 C C . THR A 1 79 ? 2.294 6.522 14.649 1.00 59.66 79 THR A C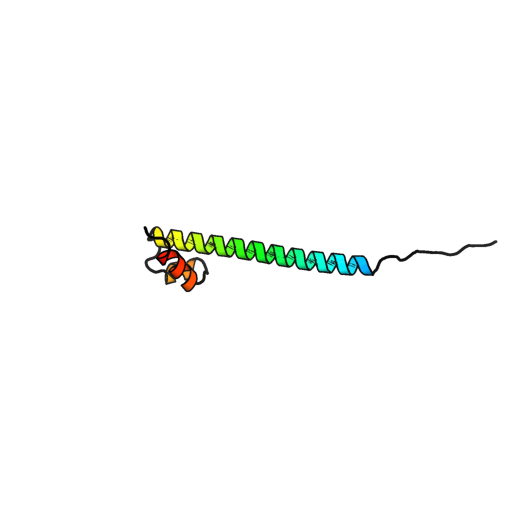 1
ATOM 639 O O . THR A 1 79 ? 1.098 6.239 14.564 1.00 59.66 79 THR A O 1
ATOM 642 N N . PRO A 1 80 ? 2.851 6.932 15.807 1.00 51.69 80 PRO A N 1
ATOM 643 C CA . PRO A 1 80 ? 2.032 7.360 16.932 1.00 51.69 80 PRO A CA 1
ATOM 644 C C . PRO A 1 80 ? 1.258 8.627 16.542 1.00 51.69 80 PRO A C 1
ATOM 646 O O . PRO A 1 80 ? 1.769 9.463 15.795 1.00 51.69 80 PRO A O 1
ATOM 649 N N . PHE A 1 81 ? 0.008 8.684 17.001 1.00 56.78 81 PHE A N 1
ATOM 650 C CA . PHE A 1 81 ? -0.957 9.761 16.770 1.00 56.78 81 PHE A CA 1
ATOM 651 C C . PHE A 1 81 ? -0.449 11.131 17.220 1.00 56.78 81 PHE A C 1
ATOM 653 O O . PHE A 1 81 ? 0.208 11.189 18.285 1.00 56.78 81 PHE A O 1
#

Solvent-accessible surface area (backbone atoms only — not comparable to full-atom values): 4825 Å² total; per-residue (Å²): 144,81,88,84,78,83,82,82,77,84,78,69,76,68,59,58,58,50,52,52,51,51,48,52,52,48,50,53,50,49,52,50,48,52,52,49,51,53,50,53,51,35,46,52,51,27,48,49,39,37,75,71,62,77,30,96,41,64,62,58,24,18,61,77,48,74,40,63,44,67,63,47,47,53,49,57,71,69,53,79,131

Sequence (81 aa):
NVLYHRAGHITEPVKICQDQHNSALHSMSQQHHDLLLQHKGRLQLALQAYNTRQFQSHWAAAAAFNVNQRRLSERASNTPF

Radius of gyration: 26.53 Å; Cα contacts (8 Å, |Δi|>4): 40; chains: 1; bounding box: 53×16×84 Å

pLDDT: mean 71.55, std 14.53, range [42.09, 87.75]

Secondary structure (DSSP, 8-state):
------------SHHHHHHHHHHHHHHHHHHHHHHHHHHHHHHHHHHHHHHTTS-SSHHHHHHHTT--HHHHHHHHHHS--

Foldseek 3Di:
DDDDDDDPPPPDPPVVVVVVVVVVVVVVVVVVVVVVVLQVVLLVVLLVCVVVVVDPDLVVSCVVSVHDSVVSVVVNVVDDD

Mean predicted aligned error: 14.29 Å

Organism: NCBI:txid1150837

Nearest PDB structures (foldseek):
  7clu-assembly1_B  TM=4.441E-01  e=7.890E+00  Serratia marcescens
  2nyx-assembly2_D  TM=3.515E-01  e=9.698E+00  Mycobacterium tuberculosis H37Rv